Protein AF-A0A0C2H981-F1 (afdb_monomer_lite)

Secondary structure (DSSP, 8-state):
--HHHHHHHHHHHHHHHHHHHHHHHHHHHHHHHHHHTS--S----------------------------HHHHHHHHHHHHHHHHHHHHHHHHHHHHHHT-HHHHHHHHHHHHHHHHHHHHHHHHHHHHHSPPPPP----SS--STTGGGPBPTTT--BSSS-GGG------GGGGGG-

Radius of gyration: 39.17 Å; chains: 1; bounding box: 67×72×106 Å

Structure (mmCIF, N/CA/C/O backbone):
data_AF-A0A0C2H981-F1
#
_entry.id   AF-A0A0C2H981-F1
#
loop_
_atom_site.group_PDB
_atom_site.id
_atom_site.type_symbol
_atom_site.label_atom_id
_atom_site.label_alt_id
_atom_site.label_comp_id
_atom_site.label_asym_id
_atom_site.label_entity_id
_atom_site.label_seq_id
_atom_site.pdbx_PDB_ins_code
_atom_site.Cartn_x
_atom_site.Cartn_y
_atom_site.Cartn_z
_atom_site.occupancy
_atom_site.B_iso_or_equiv
_atom_site.auth_seq_id
_atom_site.auth_comp_id
_atom_site.auth_asym_id
_atom_site.auth_atom_id
_atom_site.pdbx_PDB_model_num
ATOM 1 N N . MET A 1 1 ? -4.472 -47.854 8.801 1.00 53.88 1 MET A N 1
ATOM 2 C CA . MET A 1 1 ? -4.653 -46.449 9.234 1.00 53.88 1 MET A CA 1
ATOM 3 C C . MET A 1 1 ? -4.335 -45.419 8.137 1.00 53.88 1 MET A C 1
ATOM 5 O O . MET A 1 1 ? -4.498 -44.237 8.382 1.00 53.88 1 MET A O 1
ATOM 9 N N . GLU A 1 2 ? -3.971 -45.817 6.910 1.00 55.28 2 GLU A N 1
ATOM 10 C CA . GLU A 1 2 ? -3.497 -44.880 5.865 1.00 55.28 2 GLU A CA 1
ATOM 11 C C . GLU A 1 2 ? -4.591 -44.218 5.003 1.00 55.28 2 GLU A C 1
ATOM 13 O O . GLU A 1 2 ? -4.322 -43.231 4.322 1.00 55.28 2 GLU A O 1
ATOM 18 N N . ARG A 1 3 ? -5.831 -44.732 5.009 1.00 54.25 3 ARG A N 1
ATOM 19 C CA . ARG A 1 3 ? -6.926 -44.178 4.184 1.00 54.25 3 ARG A CA 1
ATOM 20 C C . ARG A 1 3 ? -7.418 -42.809 4.677 1.00 54.25 3 ARG A C 1
ATOM 22 O O . ARG A 1 3 ? -7.550 -41.898 3.869 1.00 54.25 3 ARG A O 1
ATOM 29 N N . GLY A 1 4 ? -7.549 -42.620 5.993 1.00 57.25 4 GLY A N 1
ATOM 30 C CA . GLY A 1 4 ? -8.031 -41.354 6.569 1.00 57.25 4 GLY A CA 1
ATOM 31 C C . GLY A 1 4 ? -7.059 -40.172 6.432 1.00 57.25 4 GLY A C 1
ATOM 32 O O . GLY A 1 4 ? -7.489 -39.024 6.368 1.00 57.25 4 GLY A O 1
ATOM 33 N N . GLN A 1 5 ? -5.746 -40.422 6.326 1.00 54.94 5 GLN A N 1
ATOM 34 C CA . GLN A 1 5 ? -4.763 -39.356 6.075 1.00 54.94 5 GLN A CA 1
ATOM 35 C C . GLN A 1 5 ? -4.801 -38.854 4.625 1.00 54.94 5 GLN A C 1
ATOM 37 O O . GLN A 1 5 ? -4.645 -37.657 4.399 1.00 54.94 5 GLN A O 1
ATOM 42 N N . LYS A 1 6 ? -5.050 -39.735 3.646 1.00 58.41 6 LYS A N 1
ATOM 43 C CA . LYS A 1 6 ? -5.155 -39.345 2.228 1.00 58.41 6 LYS A CA 1
ATOM 44 C C . LYS A 1 6 ? -6.422 -38.533 1.949 1.00 58.41 6 LYS A C 1
ATOM 46 O O . LYS A 1 6 ? -6.365 -37.559 1.207 1.00 58.41 6 LYS A O 1
ATOM 51 N N . GLU A 1 7 ? -7.534 -38.879 2.594 1.00 58.47 7 GLU A N 1
ATOM 52 C CA . GLU A 1 7 ? -8.792 -38.124 2.492 1.00 58.47 7 GLU A CA 1
ATOM 53 C C . GLU A 1 7 ? -8.664 -36.720 3.103 1.00 58.47 7 GLU A C 1
ATOM 55 O O . GLU A 1 7 ? -9.051 -35.740 2.476 1.00 58.47 7 GLU A O 1
ATOM 60 N N . SER A 1 8 ? -8.008 -36.600 4.262 1.00 67.69 8 SER A N 1
ATOM 61 C CA . SER A 1 8 ? -7.708 -35.313 4.914 1.00 67.69 8 SER A CA 1
ATOM 62 C C . SER A 1 8 ? -6.847 -34.378 4.049 1.00 67.69 8 SER A C 1
ATOM 64 O O . SER A 1 8 ? -7.100 -33.174 3.977 1.00 67.69 8 SER A O 1
ATOM 66 N N . ILE A 1 9 ? -5.847 -34.924 3.351 1.00 70.06 9 ILE A N 1
ATOM 67 C CA . ILE A 1 9 ? -4.973 -34.144 2.464 1.00 70.06 9 ILE A CA 1
ATOM 68 C C . ILE A 1 9 ? -5.731 -33.692 1.211 1.00 70.06 9 ILE A C 1
ATOM 70 O O . ILE A 1 9 ? -5.625 -32.529 0.827 1.00 70.06 9 ILE A O 1
ATOM 74 N N . ASN A 1 10 ? -6.535 -34.570 0.609 1.00 70.38 10 ASN A N 1
ATOM 75 C CA . ASN A 1 10 ? -7.312 -34.229 -0.584 1.00 70.38 10 ASN A CA 1
ATOM 76 C C . ASN A 1 10 ? -8.353 -33.135 -0.309 1.00 70.38 10 ASN A C 1
ATOM 78 O O . ASN A 1 10 ? -8.515 -32.241 -1.135 1.00 70.38 10 ASN A O 1
ATOM 82 N N . VAL A 1 11 ? -9.004 -33.156 0.860 1.00 71.38 11 VAL A N 1
ATOM 83 C CA . VAL A 1 11 ? -9.944 -32.097 1.271 1.00 71.38 11 VAL A CA 1
ATOM 84 C C . VAL A 1 11 ? -9.227 -30.753 1.412 1.00 71.38 11 VAL A C 1
ATOM 86 O O . VAL A 1 11 ? -9.675 -29.762 0.845 1.00 71.38 11 VAL A O 1
ATOM 89 N N . ARG A 1 12 ? -8.055 -30.721 2.059 1.00 68.69 12 ARG A N 1
ATOM 90 C CA . ARG A 1 12 ? -7.268 -29.483 2.201 1.00 68.69 12 ARG A CA 1
ATOM 91 C C . ARG A 1 12 ? -6.761 -28.934 0.867 1.00 68.69 12 ARG A C 1
ATOM 93 O O . ARG A 1 12 ? -6.677 -27.722 0.713 1.00 68.69 12 ARG A O 1
ATOM 100 N N . ILE A 1 13 ? -6.414 -29.801 -0.085 1.00 73.12 13 ILE A N 1
ATOM 101 C CA . ILE A 1 13 ? -6.010 -29.385 -1.439 1.00 73.12 13 ILE A CA 1
ATOM 102 C C . ILE A 1 13 ? -7.204 -28.796 -2.201 1.00 73.12 13 ILE A C 1
ATOM 104 O O . ILE A 1 13 ? -7.064 -27.784 -2.880 1.00 73.12 13 ILE A O 1
ATOM 108 N N . LEU A 1 14 ? -8.391 -29.393 -2.073 1.00 71.38 14 LEU A N 1
ATOM 109 C CA . LEU A 1 14 ? -9.606 -28.865 -2.697 1.00 71.38 14 LEU A CA 1
ATOM 110 C C . LEU A 1 14 ? -9.994 -27.496 -2.120 1.00 71.38 14 LEU A C 1
ATOM 112 O O . LEU A 1 14 ? -10.311 -26.587 -2.885 1.00 71.38 14 LEU A O 1
ATOM 116 N N . GLU A 1 15 ? -9.900 -27.317 -0.802 1.00 73.06 15 GLU A N 1
ATOM 117 C CA . GLU A 1 15 ? -10.163 -26.034 -0.137 1.00 73.06 15 GLU A CA 1
ATOM 118 C C . GLU A 1 15 ? -9.172 -24.941 -0.571 1.00 73.06 15 GLU A C 1
ATOM 120 O O . GLU A 1 15 ? -9.578 -23.811 -0.857 1.00 73.06 15 GLU A O 1
ATOM 125 N N . THR A 1 16 ? -7.876 -25.259 -0.692 1.00 70.75 16 THR A N 1
ATOM 126 C CA . THR A 1 16 ? -6.885 -24.281 -1.172 1.00 70.75 16 THR A CA 1
ATOM 127 C C . THR A 1 16 ? -7.071 -23.948 -2.647 1.00 70.75 16 THR A C 1
ATOM 129 O O . THR A 1 16 ? -6.946 -22.783 -3.018 1.00 70.75 16 THR A O 1
ATOM 132 N N . MET A 1 17 ? -7.426 -24.921 -3.490 1.00 74.56 17 MET A N 1
ATOM 133 C CA . MET A 1 17 ? -7.732 -24.662 -4.899 1.00 74.56 17 MET A CA 1
ATOM 134 C C . MET A 1 17 ? -8.970 -23.775 -5.070 1.00 74.56 17 MET A C 1
ATOM 136 O O . MET A 1 17 ? -8.960 -22.881 -5.915 1.00 74.56 17 MET A O 1
ATOM 140 N N . GLN A 1 18 ? -10.009 -23.970 -4.253 1.00 75.62 18 GLN A N 1
ATOM 141 C CA . GLN A 1 18 ? -11.198 -23.113 -4.263 1.00 75.62 18 GLN A CA 1
ATOM 142 C C . GLN A 1 18 ? -10.871 -21.678 -3.834 1.00 75.62 18 GLN A C 1
ATOM 144 O O . GLN A 1 18 ? -11.302 -20.731 -4.491 1.00 75.62 18 GLN A O 1
ATOM 149 N N . PHE A 1 19 ? -10.053 -21.510 -2.792 1.00 75.38 19 PHE A N 1
ATOM 150 C CA . PHE A 1 19 ? -9.609 -20.192 -2.339 1.00 75.38 19 PHE A CA 1
ATOM 151 C C . PHE A 1 19 ? -8.782 -19.461 -3.408 1.00 75.38 19 PHE A C 1
ATOM 153 O O . PHE A 1 19 ? -9.062 -18.306 -3.727 1.00 75.38 19 PHE A O 1
ATOM 160 N N . VAL A 1 20 ? -7.813 -20.149 -4.023 1.00 78.38 20 VAL A N 1
ATOM 161 C CA . VAL A 1 20 ? -6.984 -19.577 -5.097 1.00 78.38 20 VAL A CA 1
ATOM 162 C C . VAL A 1 20 ? -7.844 -19.204 -6.308 1.00 78.38 20 VAL A C 1
ATOM 164 O O . VAL A 1 20 ? -7.696 -18.109 -6.850 1.00 78.38 20 VAL A O 1
ATOM 167 N N . SER A 1 21 ? -8.796 -20.057 -6.698 1.00 75.75 21 SER A N 1
ATOM 168 C CA . SER A 1 21 ? -9.703 -19.768 -7.814 1.00 75.75 21 SER A CA 1
ATOM 169 C C . SER A 1 21 ? -10.564 -18.526 -7.567 1.00 75.75 21 SER A C 1
ATOM 171 O O . SER A 1 21 ? -10.767 -17.748 -8.497 1.00 75.75 21 SER A O 1
ATOM 173 N N . ALA A 1 22 ? -11.047 -18.318 -6.338 1.00 77.12 22 ALA A N 1
ATOM 174 C CA . ALA A 1 22 ? -11.823 -17.130 -5.984 1.00 77.12 22 ALA A CA 1
ATOM 175 C C . ALA A 1 22 ? -10.969 -15.854 -6.059 1.00 77.12 22 ALA A C 1
ATOM 177 O O . ALA A 1 22 ? -11.395 -14.866 -6.649 1.00 77.12 22 ALA A O 1
ATOM 178 N N . THR A 1 23 ? -9.731 -15.895 -5.555 1.00 76.81 23 THR A N 1
ATOM 179 C CA . THR A 1 23 ? -8.818 -14.739 -5.626 1.00 76.81 23 THR A CA 1
ATOM 180 C C . THR A 1 23 ? -8.406 -14.379 -7.055 1.00 76.81 23 THR A C 1
ATOM 182 O O . THR A 1 23 ? -8.303 -13.204 -7.387 1.00 76.81 23 THR A O 1
ATOM 185 N N . VAL A 1 24 ? -8.212 -15.371 -7.931 1.00 79.94 24 VAL A N 1
ATOM 186 C CA . VAL A 1 24 ? -7.867 -15.124 -9.341 1.00 79.94 24 VAL A CA 1
ATOM 187 C C . VAL A 1 24 ? -9.053 -14.538 -10.114 1.00 79.94 24 VAL A C 1
ATOM 189 O O . VAL A 1 24 ? -8.847 -13.700 -10.990 1.00 79.94 24 VAL A O 1
ATOM 192 N N . ALA A 1 25 ? -10.284 -14.946 -9.791 1.00 78.94 25 ALA A N 1
ATOM 193 C CA . ALA A 1 25 ? -11.487 -14.370 -10.390 1.00 78.94 25 ALA A CA 1
ATOM 194 C C . ALA A 1 25 ? -11.670 -12.893 -9.997 1.00 78.94 25 ALA A C 1
ATOM 196 O O . ALA A 1 25 ? -11.911 -12.066 -10.872 1.00 78.94 25 ALA A O 1
ATOM 197 N N . ASP A 1 26 ? -11.465 -12.562 -8.720 1.00 81.62 26 ASP A N 1
ATOM 198 C CA . ASP A 1 26 ? -11.574 -11.192 -8.198 1.00 81.62 26 ASP A CA 1
ATOM 199 C C . ASP A 1 26 ? -10.520 -10.257 -8.825 1.00 81.62 26 ASP A C 1
ATOM 201 O O . ASP A 1 26 ? -10.840 -9.190 -9.348 1.00 81.62 26 ASP A O 1
ATOM 205 N N . MET A 1 27 ? -9.265 -10.720 -8.920 1.00 77.00 27 MET A N 1
ATOM 206 C CA . MET A 1 27 ? -8.193 -9.970 -9.590 1.00 77.00 27 MET A CA 1
ATOM 207 C C . MET A 1 27 ? -8.461 -9.746 -11.086 1.00 77.00 27 MET A C 1
ATOM 209 O O . MET A 1 27 ? -8.126 -8.693 -11.627 1.00 77.00 27 MET A O 1
ATOM 213 N N . ARG A 1 28 ? -9.053 -10.728 -11.781 1.00 79.62 28 ARG A N 1
ATOM 214 C CA . ARG A 1 28 ? -9.416 -10.594 -13.200 1.00 79.62 28 ARG A CA 1
ATOM 215 C C . ARG A 1 28 ? -10.499 -9.534 -13.396 1.00 79.62 28 ARG A C 1
ATOM 217 O O . ARG A 1 28 ? -10.391 -8.729 -14.318 1.00 79.62 28 ARG A O 1
ATOM 224 N N . GLU A 1 29 ? -11.506 -9.518 -12.528 1.00 77.56 29 GLU A N 1
ATOM 225 C CA . GLU A 1 29 ? -12.591 -8.537 -12.575 1.00 77.56 29 GLU A CA 1
ATOM 226 C C . GLU A 1 29 ? -12.080 -7.109 -12.310 1.00 77.56 29 GLU A C 1
ATOM 228 O O . GLU A 1 29 ? -12.499 -6.150 -12.964 1.00 77.56 29 GLU A O 1
ATOM 233 N N . GLU A 1 30 ? -11.112 -6.961 -11.404 1.00 75.56 30 GLU A N 1
ATOM 234 C CA . GLU A 1 30 ? -10.456 -5.681 -11.131 1.00 75.56 30 GLU A CA 1
ATOM 235 C C . GLU A 1 30 ? -9.618 -5.191 -12.327 1.00 75.56 30 GLU A C 1
ATOM 237 O O . GLU A 1 30 ? -9.697 -4.018 -12.703 1.00 75.56 30 GLU A O 1
ATOM 242 N N . MET A 1 31 ? -8.885 -6.088 -12.999 1.00 70.75 31 MET A N 1
ATOM 243 C CA . MET A 1 31 ? -8.140 -5.747 -14.219 1.00 70.75 31 MET A CA 1
ATOM 244 C C . MET A 1 31 ? -9.058 -5.331 -15.379 1.00 70.75 31 MET A C 1
ATOM 246 O O . MET A 1 31 ? -8.729 -4.392 -16.107 1.00 70.75 31 MET A O 1
ATOM 250 N N . GLU A 1 32 ? -10.217 -5.975 -15.543 1.00 75.19 32 GLU A N 1
ATOM 251 C CA . GLU A 1 32 ? -11.208 -5.600 -16.562 1.00 75.19 32 GLU A CA 1
ATOM 252 C C . GLU A 1 32 ? -11.836 -4.220 -16.272 1.00 75.19 32 GLU A C 1
ATOM 254 O O . GLU A 1 32 ? -12.010 -3.419 -17.195 1.00 75.19 32 GLU A O 1
ATOM 259 N N . ARG A 1 33 ? -12.078 -3.871 -14.997 1.00 69.81 33 ARG A N 1
ATOM 260 C CA . ARG A 1 33 ? -12.529 -2.517 -14.606 1.00 69.81 33 ARG A CA 1
ATOM 261 C C . ARG A 1 33 ? -11.493 -1.431 -14.887 1.00 69.81 33 ARG A C 1
ATOM 263 O O . ARG A 1 33 ? -11.864 -0.320 -15.263 1.00 69.81 33 ARG A O 1
ATOM 270 N N . ILE A 1 34 ? -10.207 -1.728 -14.714 1.00 68.12 34 ILE A N 1
ATOM 271 C CA . ILE A 1 34 ? -9.129 -0.770 -14.998 1.00 68.12 34 ILE A CA 1
ATOM 272 C C . ILE A 1 34 ? -8.964 -0.581 -16.515 1.00 68.12 34 ILE A C 1
ATOM 274 O O . ILE A 1 34 ? -8.819 0.551 -16.976 1.00 68.12 34 ILE A O 1
ATOM 278 N N . GLY A 1 35 ? -9.070 -1.658 -17.303 1.00 58.97 35 GLY A N 1
ATOM 279 C CA . GLY A 1 35 ? -8.990 -1.599 -18.768 1.00 58.97 35 GLY A CA 1
ATOM 280 C C . GLY A 1 35 ? -10.121 -0.801 -19.431 1.00 58.97 35 GLY A C 1
ATOM 281 O O . GLY A 1 35 ? -9.897 -0.150 -20.450 1.00 58.97 35 GLY A O 1
ATOM 282 N N . ALA A 1 36 ? -11.319 -0.783 -18.838 1.00 54.28 36 ALA A N 1
ATOM 283 C CA . ALA A 1 36 ? -12.471 -0.053 -19.376 1.00 54.28 36 ALA A CA 1
ATOM 284 C C . ALA A 1 36 ? -12.370 1.482 -19.239 1.00 54.28 36 ALA A C 1
ATOM 286 O O . ALA A 1 36 ? -13.014 2.207 -19.993 1.00 54.28 36 ALA A O 1
ATOM 287 N N . ASN A 1 37 ? -11.542 1.994 -18.321 1.00 52.62 37 ASN A N 1
ATOM 288 C CA . ASN A 1 37 ? -11.429 3.432 -18.046 1.00 52.62 37 ASN A CA 1
ATOM 289 C C . ASN A 1 37 ? -10.303 4.139 -18.827 1.00 52.62 37 ASN A C 1
ATOM 291 O O . ASN A 1 37 ? -10.093 5.334 -18.635 1.00 52.62 37 ASN A O 1
ATOM 295 N N . GLN A 1 38 ? -9.582 3.434 -19.710 1.00 50.25 38 GLN A N 1
ATOM 296 C CA . GLN A 1 38 ? -8.401 3.968 -20.409 1.00 50.25 38 GLN A CA 1
ATOM 297 C C . GLN A 1 38 ? -8.599 4.221 -21.916 1.00 50.25 38 GLN A C 1
ATOM 299 O O . GLN A 1 38 ? -7.629 4.419 -22.643 1.00 50.25 38 GLN A O 1
ATOM 304 N N . VAL A 1 39 ? -9.845 4.256 -22.401 1.00 47.69 39 VAL A N 1
ATOM 305 C CA . VAL A 1 39 ? -10.153 4.527 -23.815 1.00 47.69 39 VAL A CA 1
ATOM 306 C C . VAL A 1 39 ? -10.933 5.828 -23.938 1.00 47.69 39 VAL A C 1
ATOM 308 O O . VAL A 1 39 ? -12.145 5.804 -24.074 1.00 47.69 39 VAL A O 1
ATOM 311 N N . LEU A 1 40 ? -10.236 6.962 -23.889 1.00 45.12 40 LEU A N 1
ATOM 312 C CA . LEU A 1 40 ? -10.620 8.210 -24.564 1.00 45.12 40 LEU A CA 1
ATOM 313 C C . LEU A 1 40 ? -9.374 9.106 -24.628 1.00 45.12 40 LEU A C 1
ATOM 315 O O . LEU A 1 40 ? -9.054 9.833 -23.693 1.00 45.12 40 LEU A O 1
ATOM 319 N N . GLY A 1 41 ? -8.641 8.991 -25.735 1.00 34.94 41 GLY A N 1
ATOM 320 C CA . GLY A 1 41 ? -7.399 9.722 -25.982 1.00 34.94 41 GLY A CA 1
ATOM 321 C C . GLY A 1 41 ? -6.864 9.489 -27.394 1.00 34.94 41 GLY A C 1
ATOM 322 O O . GLY A 1 41 ? -5.768 8.978 -27.545 1.00 34.94 41 GLY A O 1
ATOM 32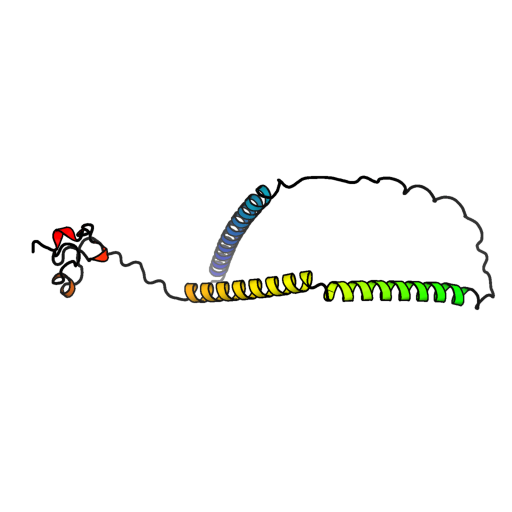3 N N . GLU A 1 42 ? -7.715 9.802 -28.374 1.00 34.91 42 GLU A N 1
ATOM 324 C CA . GLU A 1 42 ? -7.454 10.209 -29.768 1.00 34.91 42 GLU A CA 1
ATOM 325 C C . GLU A 1 42 ? -6.482 9.432 -30.682 1.00 34.91 42 GLU A C 1
ATOM 327 O O . GLU A 1 42 ? -5.323 9.146 -30.404 1.00 34.91 42 GLU A O 1
ATOM 332 N N . ALA A 1 43 ? -7.017 9.162 -31.873 1.00 38.34 43 ALA A N 1
ATOM 333 C CA . ALA A 1 43 ? -6.405 8.493 -33.005 1.00 38.34 43 ALA A CA 1
ATOM 334 C C . ALA A 1 43 ? -5.491 9.414 -33.830 1.00 38.34 43 ALA A C 1
ATOM 336 O O . ALA A 1 43 ? -5.780 10.596 -33.983 1.00 38.34 43 ALA A O 1
ATOM 337 N N . GLN A 1 44 ? -4.517 8.820 -34.527 1.00 44.00 44 GLN A N 1
ATOM 338 C CA . GLN A 1 44 ? -4.516 8.784 -35.999 1.00 44.00 44 GLN A CA 1
ATOM 339 C C . GLN A 1 44 ? -3.515 7.732 -36.525 1.00 44.00 44 GLN A C 1
ATOM 341 O O . GLN A 1 44 ? -2.388 7.659 -36.033 1.00 44.00 44 GLN A O 1
ATOM 346 N N . PRO A 1 45 ? -3.908 6.921 -37.528 1.00 47.59 45 PRO A N 1
ATOM 347 C CA . PRO A 1 45 ? -3.049 5.952 -38.192 1.00 47.59 45 PRO A CA 1
ATOM 348 C C . PRO A 1 45 ? -2.470 6.541 -39.485 1.00 47.59 45 PRO A C 1
ATOM 350 O O . PRO A 1 45 ? -3.211 6.995 -40.356 1.00 47.59 45 PRO A O 1
ATOM 353 N N . ALA A 1 46 ? -1.151 6.473 -39.657 1.00 36.19 46 ALA A N 1
ATOM 354 C CA . ALA A 1 46 ? -0.533 6.673 -40.962 1.00 36.19 46 ALA A CA 1
ATOM 355 C C . ALA A 1 46 ? -0.297 5.310 -41.620 1.00 36.19 46 ALA A C 1
ATOM 357 O O . ALA A 1 46 ? 0.565 4.523 -41.240 1.00 36.19 46 ALA A O 1
ATOM 358 N N . THR A 1 47 ? -1.131 5.057 -42.616 1.00 42.81 47 THR A N 1
ATOM 359 C CA . THR A 1 47 ? -0.977 4.087 -43.693 1.00 42.81 47 THR A CA 1
ATOM 360 C C . THR A 1 47 ? 0.401 4.153 -44.353 1.00 42.81 47 THR A C 1
ATOM 362 O O . THR A 1 47 ? 0.834 5.237 -44.738 1.00 42.81 47 THR A O 1
ATOM 365 N N . SER A 1 48 ? 1.008 2.998 -44.633 1.00 35.47 48 SER A N 1
ATOM 366 C CA . SER A 1 48 ? 1.605 2.703 -45.946 1.00 35.47 48 SER A CA 1
ATOM 367 C C . SER A 1 48 ? 1.786 1.196 -46.104 1.00 35.47 48 SER A C 1
ATOM 369 O O . SER A 1 48 ? 2.632 0.564 -45.480 1.00 35.47 48 SER A O 1
ATOM 371 N N . SER A 1 49 ? 0.899 0.643 -46.925 1.00 38.78 49 SER A N 1
AT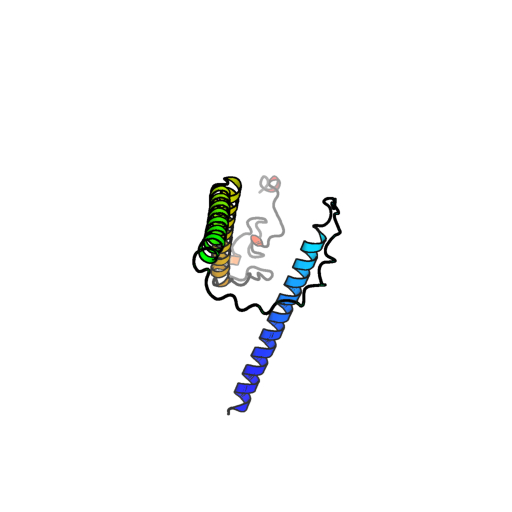OM 372 C CA . SER A 1 49 ? 0.940 -0.700 -47.490 1.00 38.78 49 SER A CA 1
ATOM 373 C C . SER A 1 49 ? 1.755 -0.681 -48.789 1.00 38.78 49 SER A C 1
ATOM 375 O O . SER A 1 49 ? 1.868 0.367 -49.422 1.00 38.78 49 SER A O 1
ATOM 377 N N . ALA A 1 50 ? 2.185 -1.874 -49.205 1.00 39.22 50 ALA A N 1
ATOM 378 C CA . ALA A 1 50 ? 2.644 -2.261 -50.541 1.00 39.22 50 ALA A CA 1
ATOM 379 C C . ALA A 1 50 ? 4.116 -1.984 -50.892 1.00 39.22 50 ALA A C 1
ATOM 381 O O . ALA A 1 50 ? 4.481 -0.886 -51.286 1.00 39.22 50 ALA A O 1
ATOM 382 N N . THR A 1 51 ? 4.942 -3.037 -50.828 1.00 43.16 51 THR A N 1
ATOM 383 C CA . THR A 1 51 ? 5.352 -3.835 -52.010 1.00 43.16 51 THR A CA 1
ATOM 384 C C . THR A 1 51 ? 6.278 -4.966 -51.553 1.00 43.16 51 THR A C 1
ATOM 386 O O . THR A 1 51 ? 7.445 -4.730 -51.257 1.00 43.16 51 THR A O 1
ATOM 389 N N . LEU A 1 52 ? 5.762 -6.195 -51.470 1.00 43.66 52 LEU A N 1
ATOM 390 C CA . LEU A 1 52 ? 6.551 -7.398 -51.167 1.00 43.66 52 LEU A CA 1
ATOM 391 C C . LEU A 1 52 ? 6.027 -8.582 -51.991 1.00 43.66 52 LEU A C 1
ATOM 393 O O . LEU A 1 52 ? 5.529 -9.552 -51.441 1.00 43.66 52 LEU A O 1
ATOM 397 N N . VAL A 1 53 ? 6.075 -8.434 -53.315 1.00 46.34 53 VAL A N 1
ATOM 398 C CA . VAL A 1 53 ? 5.889 -9.445 -54.379 1.00 46.34 53 VAL A CA 1
ATOM 399 C C . VAL A 1 53 ? 6.486 -8.733 -55.613 1.00 46.34 53 VAL A C 1
ATOM 401 O O . VAL A 1 53 ? 6.099 -7.598 -55.863 1.00 46.34 53 VAL A O 1
ATOM 404 N N . ASP A 1 54 ? 7.554 -9.125 -56.303 1.00 43.03 54 ASP A N 1
ATOM 405 C CA . ASP A 1 54 ? 7.980 -10.403 -56.862 1.00 43.03 54 ASP A CA 1
ATOM 406 C C . ASP A 1 54 ? 9.504 -10.374 -57.068 1.00 43.03 54 ASP A C 1
ATOM 408 O O . ASP A 1 54 ? 10.036 -9.377 -57.552 1.00 43.03 54 ASP A O 1
ATOM 412 N N . ASN A 1 55 ? 10.209 -11.470 -56.773 1.00 47.22 55 ASN A N 1
ATOM 413 C CA . ASN A 1 55 ? 11.470 -11.800 -57.459 1.00 47.22 55 ASN A CA 1
ATOM 414 C C . ASN A 1 55 ? 11.829 -13.283 -57.271 1.00 47.22 55 ASN A C 1
ATOM 416 O O . ASN A 1 55 ? 12.941 -13.652 -56.902 1.00 47.22 55 ASN A O 1
ATOM 420 N N . PHE A 1 56 ? 10.846 -14.152 -57.510 1.00 44.31 56 PHE A N 1
ATOM 421 C CA . PHE A 1 56 ? 11.050 -15.593 -57.626 1.00 44.31 56 PHE A CA 1
ATOM 422 C C . PHE A 1 56 ? 10.843 -15.995 -59.086 1.00 44.31 56 PHE A C 1
ATOM 424 O O . PHE A 1 56 ? 9.751 -16.402 -59.468 1.00 44.31 56 PHE A O 1
ATOM 431 N N . SER A 1 57 ? 11.878 -15.846 -59.917 1.00 51.41 57 SER A N 1
ATOM 432 C CA . SER A 1 57 ? 12.108 -16.689 -61.100 1.00 51.41 57 SER A CA 1
ATOM 433 C C . SER A 1 57 ? 13.405 -16.311 -61.812 1.00 51.41 57 SER A C 1
ATOM 435 O O . SER A 1 57 ? 13.601 -15.154 -62.159 1.00 51.41 57 SER A O 1
ATOM 437 N N . GLN A 1 58 ? 14.192 -17.350 -62.117 1.00 48.50 58 GLN A N 1
ATOM 438 C CA . GLN A 1 58 ? 15.415 -17.383 -62.936 1.00 48.50 58 GLN A CA 1
ATOM 439 C C . GLN A 1 58 ? 16.658 -16.899 -62.170 1.00 48.50 58 GLN A C 1
ATOM 441 O O . GLN A 1 58 ? 16.787 -15.737 -61.827 1.00 48.50 58 GLN A O 1
ATOM 446 N N . THR A 1 59 ? 17.591 -17.778 -61.812 1.00 39.50 59 THR A N 1
ATOM 447 C CA . THR A 1 59 ? 18.373 -18.569 -62.765 1.00 39.50 59 THR A CA 1
ATOM 448 C C . THR A 1 59 ? 18.677 -19.980 -62.251 1.00 39.50 59 THR A C 1
ATOM 450 O O . THR A 1 59 ? 19.467 -20.195 -61.335 1.00 39.50 59 THR A O 1
ATOM 453 N N . ALA A 1 60 ? 18.082 -20.975 -62.906 1.00 49.09 60 ALA A N 1
ATOM 454 C CA . ALA A 1 60 ? 18.700 -22.284 -63.020 1.00 49.09 60 ALA A CA 1
ATOM 455 C C . ALA A 1 60 ? 19.749 -22.176 -64.127 1.00 49.09 60 ALA A C 1
ATOM 457 O O . ALA A 1 60 ? 19.415 -22.369 -65.285 1.00 49.09 60 ALA A O 1
ATOM 458 N N . GLU A 1 61 ? 20.979 -21.799 -63.788 1.00 51.41 61 GLU A N 1
ATOM 459 C CA . GLU A 1 61 ? 22.136 -22.048 -64.645 1.00 51.41 61 GLU A CA 1
ATOM 460 C C . GLU A 1 61 ? 23.437 -21.808 -63.878 1.00 51.41 61 GLU A C 1
ATOM 462 O O . GLU A 1 61 ? 23.584 -20.837 -63.141 1.00 51.41 61 GLU A O 1
ATOM 467 N N . SER A 1 62 ? 24.394 -22.700 -64.130 1.00 41.84 62 SER A N 1
ATOM 468 C CA . SER A 1 62 ? 25.795 -22.622 -63.721 1.00 41.84 62 SER A CA 1
ATOM 469 C C . SER A 1 62 ? 26.162 -23.225 -62.359 1.00 41.84 62 SER A C 1
ATOM 471 O O . SER A 1 62 ? 26.640 -22.564 -61.439 1.00 41.84 62 SER A O 1
ATOM 473 N N . CYS A 1 63 ? 26.105 -24.559 -62.293 1.00 44.72 63 CYS A N 1
ATOM 474 C CA . CYS A 1 63 ? 27.170 -25.312 -61.631 1.00 44.72 63 CYS A CA 1
ATOM 475 C C . CYS A 1 63 ? 28.485 -25.077 -62.398 1.00 44.72 63 CYS A C 1
ATOM 477 O O . CYS A 1 63 ? 28.878 -25.888 -63.234 1.00 44.72 63 CYS A O 1
ATOM 479 N N . GLN A 1 64 ? 29.161 -23.961 -62.137 1.0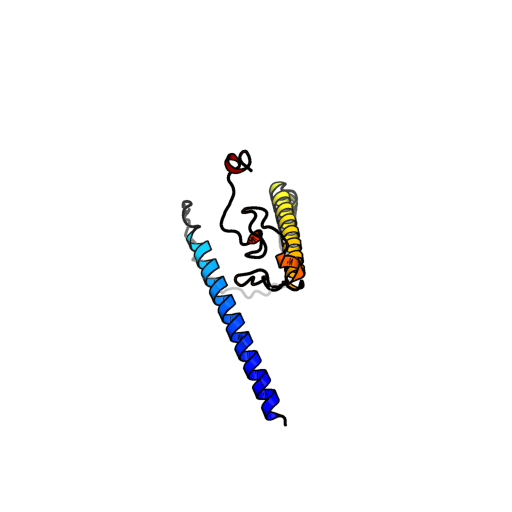0 45.69 64 GLN A N 1
ATOM 480 C CA . GLN A 1 64 ? 30.566 -23.791 -62.490 1.00 45.69 64 GLN A CA 1
ATOM 481 C C . GLN A 1 64 ? 31.381 -23.858 -61.207 1.00 45.69 64 GLN A C 1
ATOM 483 O O . GLN A 1 64 ? 31.435 -22.923 -60.413 1.00 45.69 64 GLN A O 1
ATOM 488 N N . MET A 1 65 ? 32.002 -25.018 -61.011 1.00 56.47 65 MET A N 1
ATOM 489 C CA . MET A 1 65 ? 33.101 -25.198 -60.073 1.00 56.47 65 MET A CA 1
ATOM 490 C C . MET A 1 65 ? 34.267 -24.336 -60.565 1.00 56.47 65 MET A C 1
ATOM 492 O O . MET A 1 65 ? 35.060 -24.775 -61.395 1.00 56.47 65 MET A O 1
ATOM 496 N N . ALA A 1 66 ? 34.338 -23.092 -60.098 1.00 48.16 66 ALA A N 1
ATOM 497 C CA . ALA A 1 66 ? 35.500 -22.245 -60.299 1.00 48.16 66 ALA A CA 1
ATOM 498 C C . ALA A 1 66 ? 36.532 -22.571 -59.214 1.00 48.16 66 ALA A C 1
ATOM 500 O O . ALA A 1 66 ? 36.440 -22.142 -58.064 1.00 48.16 66 ALA A O 1
ATOM 501 N N . THR A 1 67 ? 37.504 -23.383 -59.606 1.00 60.50 67 THR A N 1
ATOM 502 C CA . THR A 1 67 ? 38.839 -23.410 -59.018 1.00 60.50 67 THR A CA 1
ATOM 503 C C . THR A 1 67 ? 39.515 -22.048 -59.220 1.00 60.50 67 THR A C 1
ATOM 505 O O . THR A 1 67 ? 39.381 -21.454 -60.286 1.00 60.50 67 THR A O 1
ATOM 508 N N . ASP A 1 68 ? 40.271 -21.613 -58.212 1.00 52.09 68 ASP A N 1
ATOM 509 C CA . ASP A 1 68 ? 41.190 -20.464 -58.191 1.00 52.09 68 ASP A CA 1
ATOM 510 C C . ASP A 1 68 ? 40.602 -19.043 -58.260 1.00 52.09 68 ASP A C 1
ATOM 512 O O . ASP A 1 68 ? 40.352 -18.458 -59.310 1.00 52.09 68 ASP A O 1
ATOM 516 N N . GLY A 1 69 ? 40.503 -18.433 -57.074 1.00 50.22 69 GLY A N 1
ATOM 517 C CA . GLY A 1 69 ? 40.255 -17.002 -56.889 1.00 50.22 69 GLY A CA 1
ATOM 518 C C . GLY A 1 69 ? 40.242 -16.591 -55.416 1.00 50.22 69 GLY A C 1
ATOM 519 O O . GLY A 1 69 ? 39.325 -15.896 -54.985 1.00 50.22 69 GLY A O 1
ATOM 520 N N . LYS A 1 70 ? 41.215 -17.069 -54.627 1.00 52.69 70 LYS A N 1
ATOM 521 C CA . LYS A 1 70 ? 41.228 -16.960 -53.155 1.00 52.69 70 LYS A CA 1
ATOM 522 C C . LYS A 1 70 ? 41.236 -15.512 -52.624 1.00 52.69 70 LYS A C 1
ATOM 524 O O . LYS A 1 70 ? 40.709 -15.278 -51.549 1.00 52.69 70 LYS A O 1
ATOM 529 N N . ASP A 1 71 ? 41.677 -14.537 -53.420 1.00 53.41 71 ASP A N 1
ATOM 530 C CA . ASP A 1 71 ? 41.785 -13.131 -52.987 1.00 53.41 71 ASP A CA 1
ATOM 531 C C . ASP A 1 71 ? 40.519 -12.274 -53.191 1.00 53.41 71 ASP A C 1
ATOM 533 O O . ASP A 1 71 ? 40.396 -11.201 -52.603 1.00 53.41 71 ASP A O 1
ATOM 537 N N . ARG A 1 72 ? 39.546 -12.697 -54.015 1.00 53.56 72 ARG A N 1
ATOM 538 C CA . ARG A 1 72 ? 38.334 -11.881 -54.277 1.00 53.56 72 ARG A CA 1
ATOM 539 C C . ARG A 1 72 ? 37.206 -12.102 -53.268 1.00 53.56 72 ARG A C 1
ATOM 541 O O . ARG A 1 72 ? 36.413 -11.191 -53.049 1.00 53.56 72 ARG A O 1
ATOM 548 N N . GLY A 1 73 ? 37.124 -13.290 -52.670 1.00 54.12 73 GLY A N 1
ATOM 549 C CA . GLY A 1 73 ? 36.106 -13.622 -51.665 1.00 54.12 73 GLY A CA 1
ATOM 550 C C . GLY A 1 73 ? 36.409 -13.032 -50.286 1.00 54.12 73 GLY A C 1
ATOM 551 O O . GLY A 1 73 ? 35.496 -12.579 -49.600 1.00 54.12 73 GLY A O 1
ATOM 552 N N . GLU A 1 74 ? 37.691 -12.965 -49.915 1.00 58.50 74 GLU A N 1
ATOM 553 C CA . GLU A 1 74 ? 38.139 -12.411 -48.630 1.00 58.50 74 GLU A CA 1
ATOM 554 C C . GLU A 1 74 ? 37.799 -10.919 -48.519 1.00 58.50 74 GLU A C 1
ATOM 556 O O . GLU A 1 74 ? 37.221 -10.496 -47.521 1.00 58.50 74 GLU A O 1
ATOM 561 N N . SER A 1 75 ? 38.012 -10.156 -49.597 1.00 70.44 75 SER A N 1
ATOM 562 C CA . SER A 1 75 ? 37.658 -8.733 -49.690 1.00 70.44 75 SER A CA 1
ATOM 563 C C . SER A 1 75 ? 36.158 -8.457 -49.501 1.00 70.44 75 SER A C 1
ATOM 565 O O . SER A 1 75 ? 35.796 -7.459 -48.874 1.00 70.44 75 SER A O 1
ATOM 567 N N . PHE A 1 76 ? 35.278 -9.310 -50.034 1.00 75.38 76 PHE A N 1
ATOM 568 C CA . PHE A 1 76 ? 33.829 -9.120 -49.931 1.00 75.38 76 PHE A CA 1
ATOM 569 C C . PHE A 1 76 ? 33.307 -9.460 -48.530 1.00 75.38 76 PHE A C 1
ATOM 571 O O . PHE A 1 76 ? 32.533 -8.696 -47.951 1.00 75.38 76 PHE A O 1
ATOM 578 N N . GLU A 1 77 ? 33.770 -10.571 -47.955 1.00 80.00 77 GLU A N 1
ATOM 579 C CA . GLU A 1 77 ? 33.411 -10.944 -46.585 1.00 80.00 77 GLU A CA 1
ATOM 580 C C . GLU A 1 77 ? 33.987 -9.955 -45.565 1.00 80.00 77 GLU A C 1
ATOM 582 O O . GLU A 1 77 ? 33.287 -9.558 -44.637 1.00 80.00 77 GLU A O 1
ATOM 587 N N . GLN A 1 78 ? 35.209 -9.453 -45.766 1.00 85.44 78 GLN A N 1
ATOM 588 C CA . GLN A 1 78 ? 35.778 -8.403 -44.914 1.00 85.44 78 GLN A CA 1
ATOM 589 C C . GLN A 1 78 ? 34.993 -7.093 -45.002 1.00 85.44 78 GLN A C 1
ATOM 591 O O . GLN A 1 78 ? 34.768 -6.464 -43.971 1.00 85.44 78 GLN A O 1
ATOM 596 N N . ALA A 1 79 ? 34.489 -6.713 -46.181 1.00 88.19 79 ALA A N 1
ATOM 597 C CA . ALA A 1 79 ? 33.611 -5.549 -46.314 1.00 88.19 79 ALA A CA 1
ATOM 598 C C . ALA A 1 79 ? 32.273 -5.741 -45.575 1.00 88.19 79 ALA A C 1
ATOM 600 O O . ALA A 1 79 ? 31.748 -4.806 -44.968 1.00 88.19 79 ALA A O 1
ATOM 601 N N . LYS A 1 80 ? 31.726 -6.960 -45.578 1.00 91.56 80 LYS A N 1
ATOM 602 C CA . LYS A 1 80 ? 30.503 -7.296 -44.838 1.00 91.56 80 LYS A CA 1
ATOM 603 C C . LYS A 1 80 ? 30.729 -7.292 -43.326 1.00 91.56 80 LYS A C 1
ATOM 605 O O . LYS A 1 80 ? 29.893 -6.774 -42.590 1.00 91.56 80 LYS A O 1
ATOM 610 N N . ILE A 1 81 ? 31.860 -7.828 -42.870 1.00 91.12 81 ILE A N 1
ATOM 611 C CA . ILE A 1 81 ? 32.266 -7.799 -41.460 1.00 91.12 81 ILE A CA 1
ATOM 612 C C . ILE A 1 81 ? 32.462 -6.352 -40.999 1.00 91.12 81 ILE A C 1
ATOM 614 O O . ILE A 1 81 ? 31.929 -5.990 -39.955 1.00 91.12 81 ILE A O 1
ATOM 618 N N . ALA A 1 82 ? 33.140 -5.514 -41.789 1.00 92.62 82 ALA A N 1
ATOM 619 C CA . ALA A 1 82 ? 33.333 -4.097 -41.479 1.00 92.62 82 ALA A CA 1
ATOM 620 C C . ALA A 1 82 ? 31.995 -3.354 -41.360 1.00 92.62 82 ALA A C 1
ATOM 622 O O . ALA A 1 82 ? 31.742 -2.698 -40.358 1.00 92.62 82 ALA A O 1
ATOM 623 N N . ARG A 1 83 ? 31.081 -3.554 -42.317 1.00 93.75 83 ARG A N 1
ATOM 624 C CA . ARG A 1 83 ? 29.747 -2.942 -42.276 1.00 93.75 83 ARG A CA 1
ATOM 625 C C . ARG A 1 83 ? 28.916 -3.399 -41.074 1.00 93.75 83 ARG A C 1
ATOM 627 O O . ARG A 1 83 ? 28.187 -2.604 -40.490 1.00 93.75 83 ARG A O 1
ATOM 634 N N . ASN A 1 84 ? 28.998 -4.679 -40.713 1.00 92.81 84 ASN A N 1
ATOM 635 C CA . ASN A 1 84 ? 28.324 -5.190 -39.522 1.00 92.81 84 ASN A CA 1
ATOM 636 C C . ASN A 1 84 ? 28.937 -4.605 -38.243 1.00 92.81 84 ASN A C 1
ATOM 638 O O . ASN A 1 84 ? 28.194 -4.286 -37.323 1.00 92.81 84 ASN A O 1
ATOM 642 N N . ALA A 1 85 ? 30.263 -4.447 -38.189 1.00 94.44 85 ALA A N 1
ATOM 643 C CA . ALA A 1 85 ? 30.947 -3.824 -37.059 1.00 94.44 85 ALA A CA 1
ATOM 644 C C . ALA A 1 85 ? 30.538 -2.351 -36.899 1.00 94.44 85 ALA A C 1
ATOM 646 O O . ALA A 1 85 ? 30.140 -1.959 -35.809 1.00 94.44 85 ALA A O 1
ATOM 647 N N . GLU A 1 86 ? 30.521 -1.579 -37.989 1.00 92.50 86 GLU A N 1
ATOM 648 C CA . GLU A 1 86 ? 30.042 -0.188 -38.000 1.00 92.50 86 GLU A CA 1
ATOM 649 C C . GLU A 1 86 ? 28.578 -0.081 -37.549 1.00 92.50 86 GLU A C 1
ATOM 651 O O . GLU A 1 86 ? 28.214 0.818 -36.793 1.00 92.50 86 GLU A O 1
ATOM 656 N N . TYR A 1 87 ? 27.725 -1.015 -37.983 1.00 93.56 87 TYR A N 1
ATOM 657 C CA . TYR A 1 87 ? 26.335 -1.071 -37.536 1.00 93.56 87 TYR A CA 1
ATOM 658 C C . TYR A 1 87 ? 26.228 -1.353 -36.032 1.00 93.56 87 TYR A C 1
ATOM 660 O O . TYR A 1 87 ? 25.471 -0.677 -35.339 1.00 93.56 87 TYR A O 1
ATOM 668 N N . MET A 1 88 ? 26.987 -2.325 -35.519 1.00 95.00 88 MET A N 1
ATOM 669 C CA . MET A 1 88 ? 26.986 -2.649 -34.090 1.00 95.00 88 MET A CA 1
ATOM 670 C C . MET A 1 88 ? 27.503 -1.481 -33.243 1.00 95.00 88 MET A C 1
ATOM 672 O O . MET A 1 88 ? 26.894 -1.169 -32.226 1.00 95.00 88 MET A O 1
ATOM 676 N N . GLU A 1 89 ? 28.546 -0.784 -33.695 1.00 89.12 89 GLU A N 1
ATOM 677 C CA . GLU A 1 89 ? 29.077 0.410 -33.028 1.00 89.12 89 GLU A CA 1
ATOM 678 C C . GLU A 1 89 ? 28.052 1.558 -33.009 1.00 89.12 89 GLU A C 1
ATOM 680 O O . GLU A 1 89 ? 27.850 2.207 -31.982 1.00 89.12 89 GLU A O 1
ATOM 685 N N . ALA A 1 90 ? 27.337 1.785 -34.117 1.00 87.44 90 ALA A N 1
ATOM 686 C CA . ALA A 1 90 ? 26.275 2.788 -34.175 1.00 87.44 90 ALA A CA 1
ATOM 687 C C . ALA A 1 90 ? 25.123 2.467 -33.208 1.00 87.44 90 ALA A C 1
ATOM 689 O O . ALA A 1 90 ? 24.646 3.356 -32.500 1.00 87.44 90 ALA A O 1
ATOM 690 N N . VAL A 1 91 ? 24.714 1.197 -33.145 1.00 85.75 91 VAL A N 1
ATOM 691 C CA . VAL A 1 91 ? 23.687 0.720 -32.211 1.00 85.75 91 VAL A CA 1
ATOM 692 C C . VAL A 1 91 ? 24.147 0.902 -30.762 1.00 85.75 91 VAL A C 1
ATOM 694 O O . VAL A 1 91 ? 23.397 1.442 -29.950 1.00 85.75 91 VAL A O 1
ATOM 697 N N . GLU A 1 92 ? 25.379 0.518 -30.426 1.00 83.31 92 GLU A N 1
ATOM 698 C CA . GLU A 1 92 ? 25.943 0.704 -29.083 1.00 83.31 92 GLU A CA 1
ATOM 699 C C . GLU A 1 92 ? 25.971 2.183 -28.676 1.00 83.31 92 GLU A C 1
ATOM 701 O O . GLU A 1 92 ? 25.506 2.527 -27.587 1.00 83.31 92 GLU A O 1
ATOM 706 N N . MET A 1 93 ? 26.395 3.081 -29.571 1.00 76.44 93 MET A N 1
ATOM 707 C CA . MET A 1 93 ? 26.364 4.523 -29.311 1.00 76.44 93 MET A CA 1
ATOM 708 C C . MET A 1 93 ? 24.948 5.069 -29.075 1.00 76.44 93 MET A C 1
ATOM 710 O O . MET A 1 93 ? 24.769 5.997 -28.283 1.00 76.44 93 MET A O 1
ATOM 714 N N . GLU A 1 94 ? 23.928 4.547 -29.760 1.00 77.12 94 GLU A N 1
ATOM 715 C CA . GLU A 1 94 ? 22.531 4.924 -29.506 1.00 77.12 94 GLU A CA 1
ATOM 716 C C . GLU A 1 94 ? 22.046 4.437 -28.135 1.00 77.12 94 GLU A C 1
ATOM 718 O O . GLU A 1 94 ? 21.410 5.203 -27.406 1.00 77.12 94 GLU A O 1
ATOM 723 N N . TYR A 1 95 ? 22.403 3.211 -27.741 1.00 73.69 95 TYR A N 1
ATOM 724 C CA . TYR A 1 95 ? 22.107 2.682 -26.407 1.00 73.69 95 TYR A CA 1
ATOM 725 C C . TYR A 1 95 ? 22.783 3.491 -25.295 1.00 73.69 95 TYR A C 1
ATOM 727 O O . TYR A 1 95 ? 22.152 3.767 -24.271 1.00 73.69 95 TYR A O 1
ATOM 735 N N . GLU A 1 96 ? 24.036 3.911 -25.480 1.00 75.31 96 GLU A N 1
ATOM 736 C CA . GLU A 1 96 ? 24.734 4.761 -24.510 1.00 75.31 96 GLU A CA 1
ATOM 737 C C . GLU A 1 96 ? 24.077 6.142 -24.383 1.00 75.31 96 GLU A C 1
ATOM 739 O O . GLU A 1 96 ? 23.810 6.603 -23.272 1.00 75.31 96 GLU A O 1
ATOM 744 N N . LYS A 1 97 ? 23.691 6.764 -25.503 1.00 72.06 97 LYS A N 1
ATOM 745 C CA . LYS A 1 97 ? 22.951 8.038 -25.488 1.00 72.06 97 LYS A CA 1
ATOM 746 C C . LYS A 1 97 ? 21.586 7.920 -24.808 1.00 72.06 97 LYS A C 1
ATOM 748 O O . LYS A 1 97 ? 21.181 8.836 -24.093 1.00 72.06 97 LYS A O 1
ATOM 753 N N . ALA A 1 98 ? 20.870 6.813 -25.013 1.00 67.44 98 ALA A N 1
ATOM 754 C CA . ALA A 1 98 ? 19.602 6.550 -24.333 1.00 67.44 98 ALA A CA 1
ATOM 755 C C . ALA A 1 98 ? 19.805 6.343 -22.823 1.00 67.44 98 ALA A C 1
ATOM 757 O O . ALA A 1 98 ? 19.042 6.862 -22.007 1.00 67.44 98 ALA A O 1
ATOM 758 N N . ARG A 1 99 ? 20.893 5.672 -22.423 1.00 68.06 99 ARG A N 1
ATOM 759 C CA . ARG A 1 99 ? 21.250 5.483 -21.011 1.00 68.06 99 ARG A CA 1
ATOM 760 C C . ARG A 1 99 ? 21.457 6.812 -20.280 1.00 68.06 99 ARG A C 1
ATOM 762 O O . ARG A 1 99 ? 21.003 6.935 -19.140 1.00 68.06 99 ARG A O 1
ATOM 769 N N . ASP A 1 100 ? 22.048 7.795 -20.948 1.00 71.94 100 ASP A N 1
ATOM 770 C CA . ASP A 1 100 ? 22.274 9.143 -20.413 1.00 71.94 100 ASP A CA 1
ATOM 771 C C . ASP A 1 100 ? 21.072 10.084 -20.579 1.00 71.94 100 ASP A C 1
ATOM 773 O O . ASP A 1 100 ? 21.129 11.251 -20.182 1.00 71.94 100 ASP A O 1
ATOM 777 N N . ASN A 1 101 ? 19.948 9.598 -21.117 1.00 83.69 101 ASN A N 1
ATOM 778 C CA . ASN A 1 101 ? 18.733 10.391 -21.207 1.00 83.69 101 ASN A CA 1
ATOM 779 C C . ASN A 1 101 ? 18.222 10.715 -19.789 1.00 83.69 101 ASN A C 1
ATOM 781 O O . ASN A 1 101 ? 17.776 9.813 -19.066 1.00 83.69 101 ASN A O 1
ATOM 785 N N . PRO A 1 102 ? 18.216 11.998 -19.374 1.00 87.00 102 PRO A N 1
ATOM 786 C CA . PRO A 1 102 ? 17.838 12.379 -18.016 1.00 87.00 102 PRO A CA 1
ATOM 787 C C . PRO A 1 102 ? 16.386 12.009 -17.695 1.00 87.00 102 PRO A C 1
ATOM 789 O O . PRO A 1 102 ? 16.060 11.752 -16.537 1.00 87.00 102 PRO A O 1
ATOM 792 N N . LYS A 1 103 ? 15.516 11.924 -18.712 1.00 88.31 103 LYS A N 1
ATOM 793 C CA . LYS A 1 103 ? 14.124 11.490 -18.538 1.00 88.31 103 LYS A CA 1
ATOM 794 C C . LYS A 1 103 ? 14.038 10.012 -18.178 1.00 88.31 103 LYS A C 1
ATOM 796 O O . LYS A 1 103 ? 13.315 9.655 -17.256 1.00 88.31 103 LYS A O 1
ATOM 801 N N . GLU A 1 104 ? 14.800 9.156 -18.853 1.00 87.31 104 GLU A N 1
ATOM 802 C CA . GLU A 1 104 ? 14.835 7.733 -18.511 1.00 87.31 104 GLU A CA 1
ATOM 803 C C . GLU A 1 104 ? 15.491 7.490 -17.154 1.00 87.31 104 GLU A C 1
ATOM 805 O O . GLU A 1 104 ? 15.042 6.634 -16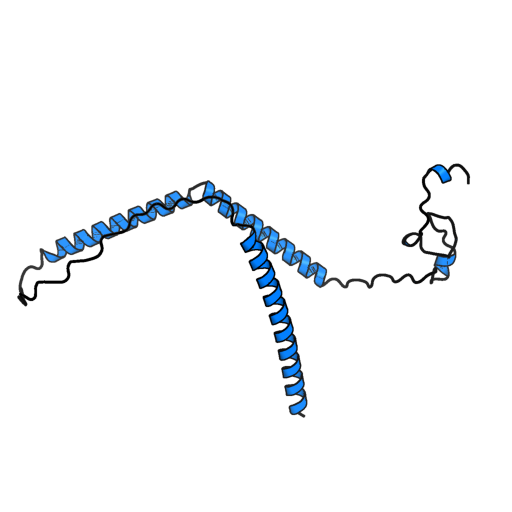.395 1.00 87.31 104 GLU A O 1
ATOM 810 N N . ALA A 1 105 ? 16.534 8.254 -16.816 1.00 88.31 105 ALA A N 1
ATOM 811 C CA . ALA A 1 105 ? 17.151 8.189 -15.497 1.00 88.31 105 ALA A CA 1
ATOM 812 C C . ALA A 1 105 ? 16.157 8.568 -14.384 1.00 88.31 105 ALA A C 1
ATOM 814 O O . ALA A 1 105 ? 16.104 7.878 -13.365 1.00 88.31 105 ALA A O 1
ATOM 815 N N . ALA A 1 106 ? 15.337 9.603 -14.599 1.00 92.75 106 ALA A N 1
ATOM 816 C CA . ALA A 1 106 ? 14.275 9.992 -13.675 1.00 92.75 106 ALA A CA 1
ATOM 817 C C . ALA A 1 106 ? 13.219 8.886 -13.517 1.00 92.75 106 ALA A C 1
ATOM 819 O O . ALA A 1 106 ? 12.909 8.508 -12.390 1.00 92.75 106 ALA A O 1
ATOM 820 N N . ILE A 1 107 ? 12.752 8.296 -14.624 1.00 93.56 107 ILE A N 1
ATOM 821 C CA . ILE A 1 107 ? 11.795 7.177 -14.600 1.00 93.56 107 ILE A CA 1
ATOM 822 C C . ILE A 1 107 ? 12.378 5.977 -13.841 1.00 93.56 107 ILE A C 1
ATOM 824 O O . ILE A 1 107 ? 11.718 5.401 -12.979 1.00 93.56 107 ILE A O 1
ATOM 828 N N . ARG A 1 108 ? 13.641 5.610 -14.100 1.00 92.69 108 ARG A N 1
ATOM 829 C CA . ARG A 1 108 ? 14.319 4.516 -13.380 1.00 92.69 108 ARG A CA 1
ATOM 830 C C . ARG A 1 108 ? 14.431 4.797 -11.878 1.00 92.69 108 ARG A C 1
ATOM 832 O O . ARG A 1 108 ? 14.276 3.878 -11.074 1.00 92.69 108 ARG A O 1
ATOM 839 N N . ALA A 1 109 ? 14.703 6.043 -11.493 1.00 94.75 109 ALA A N 1
ATOM 840 C CA . ALA A 1 109 ? 14.761 6.440 -10.089 1.00 94.75 109 ALA A CA 1
ATOM 841 C C . ALA A 1 109 ? 13.382 6.364 -9.415 1.00 94.75 109 ALA A C 1
ATOM 843 O O . ALA A 1 109 ? 13.280 5.869 -8.292 1.00 94.75 109 ALA A O 1
ATOM 844 N N . GLU A 1 110 ? 12.331 6.794 -10.112 1.00 97.62 110 GLU A N 1
ATOM 845 C CA . GLU A 1 110 ? 10.951 6.732 -9.630 1.00 97.62 110 GLU A CA 1
ATOM 846 C C . GLU A 1 110 ? 10.483 5.287 -9.432 1.00 97.62 110 GLU A C 1
ATOM 848 O O . GLU A 1 110 ? 10.015 4.948 -8.345 1.00 97.62 110 GLU A O 1
ATOM 853 N N . ILE A 1 111 ? 10.713 4.406 -10.414 1.00 97.62 111 ILE A N 1
ATOM 854 C CA . ILE A 1 111 ? 10.421 2.966 -10.301 1.00 97.62 111 ILE A CA 1
ATOM 855 C C . ILE A 1 111 ? 11.073 2.391 -9.042 1.00 97.62 111 ILE A C 1
ATOM 857 O O . ILE A 1 111 ? 10.407 1.762 -8.221 1.00 97.62 111 ILE A O 1
ATOM 861 N N . LYS A 1 112 ? 12.362 2.673 -8.834 1.00 98.12 112 LYS A N 1
ATOM 862 C CA . LYS A 1 112 ? 13.101 2.184 -7.666 1.00 98.12 112 LYS A CA 1
ATOM 863 C C . LYS A 1 112 ? 12.542 2.723 -6.342 1.00 98.12 112 LYS A C 1
ATOM 865 O O . LYS A 1 112 ? 12.544 2.012 -5.330 1.00 98.12 112 LYS A O 1
ATOM 870 N N . SER A 1 113 ? 12.075 3.972 -6.325 1.00 98.31 113 SER A N 1
ATOM 871 C CA . SER A 1 113 ? 11.408 4.560 -5.157 1.00 98.31 113 SER A CA 1
ATOM 872 C C . SER A 1 113 ? 10.113 3.815 -4.840 1.00 98.31 113 SER A C 1
ATOM 874 O O . SER A 1 113 ? 9.932 3.342 -3.717 1.00 98.31 113 SER A O 1
ATOM 876 N N . LEU A 1 114 ? 9.261 3.618 -5.848 1.00 98.44 114 LEU A N 1
ATOM 877 C CA . LEU A 1 114 ? 7.981 2.922 -5.716 1.00 98.44 114 LEU A CA 1
ATOM 878 C C . LEU A 1 114 ? 8.157 1.460 -5.282 1.00 98.44 114 LEU A C 1
ATOM 880 O O . LEU A 1 114 ? 7.448 0.988 -4.395 1.00 98.44 114 LEU A O 1
ATOM 884 N N . GLU A 1 115 ? 9.145 0.748 -5.828 1.00 98.44 115 GLU A N 1
ATOM 885 C CA . GLU A 1 115 ? 9.494 -0.612 -5.394 1.00 98.44 115 GLU A CA 1
ATOM 886 C C . GLU A 1 115 ? 9.874 -0.660 -3.906 1.00 98.44 115 GLU A C 1
ATOM 888 O O . GLU A 1 115 ? 9.475 -1.567 -3.165 1.00 98.44 115 GLU A O 1
ATOM 893 N N . THR A 1 116 ? 10.621 0.345 -3.442 1.00 98.31 116 THR A N 1
ATOM 894 C CA . THR A 1 116 ? 11.027 0.461 -2.037 1.00 98.31 116 THR A CA 1
ATOM 895 C C . THR A 1 116 ? 9.820 0.733 -1.137 1.00 98.31 116 THR A C 1
ATOM 897 O O . THR A 1 116 ? 9.680 0.117 -0.075 1.00 98.31 116 THR A O 1
ATOM 900 N N . GLU A 1 117 ? 8.922 1.626 -1.552 1.00 98.38 117 GLU A N 1
ATOM 901 C CA . GLU A 1 117 ? 7.675 1.924 -0.843 1.00 98.38 117 GLU A CA 1
ATOM 902 C C . GLU A 1 117 ? 6.766 0.697 -0.743 1.00 98.38 117 GLU A C 1
ATOM 904 O O . GLU A 1 117 ? 6.298 0.362 0.351 1.00 98.38 117 GLU A O 1
ATOM 909 N N . LEU A 1 118 ? 6.597 -0.032 -1.846 1.00 98.44 118 LEU A N 1
ATOM 910 C CA . LEU A 1 118 ? 5.816 -1.263 -1.902 1.00 98.44 118 LEU A CA 1
ATOM 911 C C . LEU A 1 118 ? 6.391 -2.326 -0.961 1.00 98.44 118 LEU A C 1
ATOM 913 O O . LEU A 1 118 ? 5.658 -2.912 -0.159 1.00 98.44 118 LEU A O 1
ATOM 917 N N . SER A 1 119 ? 7.710 -2.528 -0.980 1.00 98.19 119 SER A N 1
ATOM 918 C CA . SER A 1 119 ? 8.391 -3.455 -0.069 1.00 98.19 119 SER A CA 1
ATOM 919 C C . SER A 1 119 ? 8.176 -3.077 1.404 1.00 98.19 119 SER A C 1
ATOM 921 O O . SER A 1 119 ? 7.858 -3.928 2.247 1.00 98.19 119 SER A O 1
ATOM 923 N N . ASN A 1 120 ? 8.263 -1.783 1.726 1.00 98.12 120 ASN A N 1
ATOM 924 C CA . ASN A 1 120 ? 8.004 -1.271 3.070 1.00 98.12 120 ASN A CA 1
ATOM 925 C C . ASN A 1 120 ? 6.547 -1.493 3.507 1.00 98.12 120 ASN A C 1
ATOM 927 O O . ASN A 1 120 ? 6.311 -1.927 4.640 1.00 98.12 120 ASN A O 1
ATOM 931 N N . ALA A 1 121 ? 5.577 -1.234 2.628 1.00 98.06 121 ALA A N 1
ATOM 932 C CA . ALA A 1 121 ? 4.159 -1.460 2.894 1.00 98.06 121 ALA A CA 1
ATOM 933 C C . ALA A 1 121 ? 3.863 -2.949 3.129 1.00 98.06 121 ALA A C 1
ATOM 935 O O . ALA A 1 121 ? 3.259 -3.316 4.139 1.00 98.06 121 ALA A O 1
ATOM 936 N N . GLN A 1 122 ? 4.381 -3.830 2.271 1.00 98.25 122 GLN A N 1
ATOM 937 C CA . GLN A 1 122 ? 4.241 -5.279 2.422 1.00 98.25 122 GLN A CA 1
ATOM 938 C C . GLN A 1 122 ? 4.886 -5.805 3.708 1.00 98.25 122 GLN A C 1
ATOM 940 O O . GLN A 1 122 ? 4.376 -6.744 4.326 1.00 98.25 122 GLN A O 1
ATOM 945 N N . ARG A 1 123 ? 6.021 -5.236 4.135 1.00 97.75 123 ARG A N 1
ATOM 946 C CA . ARG A 1 123 ? 6.627 -5.571 5.431 1.00 97.75 123 ARG A CA 1
ATOM 947 C C . ARG A 1 123 ? 5.699 -5.178 6.582 1.00 97.75 123 ARG A C 1
ATOM 949 O O . ARG A 1 123 ? 5.413 -6.024 7.426 1.00 97.75 123 ARG A O 1
ATOM 956 N N . ARG A 1 124 ? 5.173 -3.949 6.579 1.00 96.50 124 ARG A N 1
ATOM 957 C CA . ARG A 1 124 ? 4.231 -3.466 7.607 1.00 96.50 124 ARG A CA 1
ATOM 958 C C . ARG A 1 124 ? 2.968 -4.321 7.676 1.00 96.50 124 ARG A C 1
ATOM 960 O O . ARG A 1 124 ? 2.548 -4.687 8.768 1.00 96.50 124 ARG A O 1
ATOM 967 N N . LEU A 1 125 ? 2.393 -4.697 6.534 1.00 96.25 125 LEU A N 1
ATOM 968 C CA . LEU A 1 125 ? 1.225 -5.583 6.492 1.00 96.25 125 LEU A CA 1
ATOM 969 C C . LEU A 1 125 ? 1.524 -6.949 7.112 1.00 96.25 125 LEU A C 1
ATOM 971 O O . LEU A 1 125 ? 0.748 -7.432 7.931 1.00 96.25 125 LEU A O 1
ATOM 975 N N . ARG A 1 126 ? 2.677 -7.549 6.794 1.00 95.94 126 ARG A N 1
ATOM 976 C CA . ARG A 1 126 ? 3.103 -8.817 7.409 1.00 95.94 126 ARG A CA 1
ATOM 977 C C . ARG A 1 126 ? 3.312 -8.690 8.916 1.00 95.94 126 ARG A C 1
ATOM 979 O O . ARG A 1 126 ? 2.970 -9.608 9.655 1.00 95.94 126 ARG A O 1
ATOM 986 N N . GLU A 1 127 ? 3.867 -7.577 9.379 1.00 95.19 127 GLU A N 1
ATOM 987 C CA . GLU A 1 127 ? 4.011 -7.298 10.810 1.00 95.19 127 GLU A CA 1
ATOM 988 C C . GLU A 1 127 ? 2.649 -7.159 11.495 1.00 95.19 127 GLU A C 1
ATOM 990 O O . GLU A 1 127 ? 2.439 -7.757 12.548 1.00 95.19 127 GLU A O 1
ATOM 995 N N . LEU A 1 128 ? 1.713 -6.421 10.894 1.00 92.06 128 LEU A N 1
ATOM 996 C CA . LEU A 1 128 ? 0.356 -6.254 11.415 1.00 92.06 128 LEU A CA 1
ATOM 997 C C . LEU A 1 128 ? -0.413 -7.577 11.438 1.00 92.06 128 LEU A C 1
ATOM 999 O O . LEU A 1 128 ? -1.012 -7.896 12.457 1.00 92.06 128 LEU A O 1
ATOM 1003 N N . ALA A 1 129 ? -0.323 -8.382 10.380 1.00 88.94 129 ALA A N 1
ATOM 1004 C CA . ALA A 1 129 ? -0.965 -9.694 10.309 1.00 88.94 129 ALA A CA 1
ATOM 1005 C C . ALA A 1 129 ? -0.453 -10.672 11.383 1.00 88.94 129 ALA A C 1
ATOM 1007 O O . ALA A 1 129 ? -1.177 -11.566 11.812 1.00 88.94 129 ALA A O 1
ATOM 1008 N N . ARG A 1 130 ? 0.798 -10.510 11.837 1.00 90.50 130 ARG A N 1
ATOM 1009 C CA . ARG A 1 130 ? 1.376 -11.310 12.932 1.00 90.50 130 ARG A CA 1
ATOM 1010 C C . ARG A 1 130 ? 0.964 -10.818 14.315 1.00 90.50 130 ARG A C 1
ATOM 1012 O O . ARG A 1 130 ? 1.074 -11.576 15.281 1.00 90.50 130 ARG A O 1
ATOM 1019 N N . LYS A 1 131 ? 0.537 -9.561 14.449 1.00 89.19 131 LYS A N 1
ATOM 1020 C CA . LYS A 1 131 ? 0.036 -9.051 15.725 1.00 89.19 131 LYS A CA 1
ATOM 1021 C C . LYS A 1 131 ? -1.317 -9.697 15.992 1.00 89.19 131 LYS A C 1
ATOM 1023 O O . LYS A 1 131 ? -2.197 -9.705 15.139 1.00 89.19 131 LYS A O 1
ATOM 1028 N N . ARG A 1 132 ? -1.495 -10.228 17.203 1.00 77.75 132 ARG A N 1
ATOM 1029 C CA . ARG A 1 132 ? -2.810 -10.690 17.648 1.00 77.75 132 ARG A CA 1
ATOM 1030 C C . ARG A 1 132 ? -3.743 -9.482 17.664 1.00 77.75 132 ARG A C 1
ATOM 1032 O O . ARG A 1 132 ? -3.517 -8.549 18.432 1.00 77.75 132 ARG A O 1
ATOM 1039 N N . THR A 1 133 ? -4.780 -9.498 16.837 1.00 77.38 133 THR A N 1
ATOM 1040 C CA . THR A 1 133 ? -5.904 -8.576 16.992 1.00 77.38 133 THR A CA 1
ATOM 1041 C C . THR A 1 133 ? -6.592 -8.941 18.300 1.00 77.38 133 THR A C 1
ATOM 1043 O O . THR A 1 133 ? -7.071 -10.067 18.460 1.00 77.38 133 THR A O 1
ATOM 1046 N N . CYS A 1 134 ? -6.588 -8.029 19.274 1.00 75.12 134 CYS A N 1
ATOM 1047 C CA . CYS A 1 134 ? -7.449 -8.199 20.437 1.00 75.12 134 CYS A CA 1
ATOM 1048 C C . CYS A 1 134 ? -8.888 -8.295 19.922 1.00 75.12 134 CYS A C 1
ATOM 1050 O O . CYS A 1 134 ? -9.243 -7.572 18.987 1.00 75.12 134 CYS A O 1
ATOM 1052 N N . ARG A 1 135 ? -9.706 -9.189 20.489 1.00 72.38 135 ARG A N 1
ATOM 1053 C CA . ARG A 1 135 ? -11.138 -9.164 20.178 1.00 72.38 135 ARG A CA 1
ATOM 1054 C C . ARG A 1 135 ? -11.658 -7.766 20.493 1.00 72.38 135 ARG A C 1
ATOM 1056 O O . ARG A 1 135 ? -11.247 -7.171 21.495 1.00 72.38 135 ARG A O 1
ATOM 1063 N N . GLN A 1 136 ? -12.525 -7.249 19.627 1.00 72.25 136 GLN A N 1
ATOM 1064 C CA . GLN A 1 136 ? -13.291 -6.057 19.956 1.00 72.25 136 GLN A CA 1
ATOM 1065 C C . GLN A 1 136 ? -13.936 -6.308 21.320 1.00 72.25 136 GLN A C 1
ATOM 1067 O O . GLN A 1 136 ? -14.489 -7.385 21.552 1.00 72.25 136 GLN A O 1
ATOM 1072 N N . ARG A 1 137 ? -13.769 -5.371 22.260 1.00 70.81 137 ARG A N 1
ATOM 1073 C CA . ARG A 1 137 ? -14.468 -5.478 23.538 1.00 70.81 137 ARG A CA 1
ATOM 1074 C C . ARG A 1 137 ? -15.945 -5.311 23.233 1.00 70.81 137 ARG A C 1
ATOM 1076 O O . ARG A 1 137 ? -16.389 -4.219 22.898 1.00 70.81 137 ARG A O 1
ATOM 1083 N N . GLU A 1 138 ? -16.668 -6.415 23.293 1.00 68.88 138 GLU A N 1
ATOM 1084 C CA . GLU A 1 138 ? -18.120 -6.415 23.322 1.00 68.88 138 GLU A CA 1
ATOM 1085 C C . GLU A 1 138 ? -18.511 -5.964 24.729 1.00 68.88 138 GLU A C 1
ATOM 1087 O O . GLU A 1 138 ? -18.549 -6.753 25.670 1.00 68.88 138 GLU A O 1
ATOM 1092 N N . TYR A 1 139 ? -18.692 -4.657 24.904 1.00 66.62 139 TYR A N 1
ATOM 1093 C CA . TYR A 1 139 ? -19.412 -4.155 26.063 1.00 66.62 139 TYR A CA 1
ATOM 1094 C C . TYR A 1 139 ? -20.891 -4.416 25.782 1.00 66.62 139 TYR A C 1
ATOM 1096 O O . TYR A 1 139 ? -21.536 -3.634 25.086 1.00 66.62 139 TYR A O 1
ATOM 1104 N N . GLU A 1 140 ? -21.431 -5.545 26.247 1.00 62.34 140 GLU A N 1
ATOM 1105 C CA . GLU A 1 140 ? -22.889 -5.642 26.349 1.00 62.34 140 GLU A CA 1
ATOM 1106 C C . GLU A 1 140 ? -23.383 -4.623 27.407 1.00 62.34 140 GLU A C 1
ATOM 1108 O O . GLU A 1 140 ? -22.594 -3.990 28.115 1.00 62.34 140 GLU A O 1
ATOM 1113 N N . ALA A 1 141 ? -24.678 -4.313 27.416 1.00 64.81 141 ALA A N 1
ATOM 1114 C CA . ALA A 1 141 ? -25.186 -3.158 28.152 1.00 64.81 141 ALA A CA 1
ATOM 1115 C C . ALA A 1 141 ? -24.881 -3.253 29.662 1.00 64.81 141 ALA A C 1
ATOM 1117 O O . ALA A 1 141 ? -25.405 -4.126 30.354 1.00 64.81 141 ALA A O 1
ATOM 1118 N N . GLY A 1 142 ? -24.069 -2.325 30.177 1.00 69.69 142 GLY A N 1
ATOM 1119 C CA . GLY A 1 142 ? -23.705 -2.256 31.593 1.00 69.69 142 GLY A CA 1
ATOM 1120 C C . GLY A 1 142 ? -22.200 -2.268 31.852 1.00 69.69 142 GLY A C 1
ATOM 1121 O O . GLY A 1 142 ? -21.390 -2.664 31.018 1.00 69.69 142 GLY A O 1
ATOM 1122 N N . VAL A 1 143 ? -21.808 -1.848 33.055 1.00 79.56 143 VAL A N 1
ATOM 1123 C CA . VAL A 1 143 ? -20.431 -2.006 33.533 1.00 79.56 143 VAL A CA 1
ATOM 1124 C C . VAL A 1 143 ? -20.284 -3.366 34.228 1.00 79.56 143 VAL A C 1
ATOM 1126 O O . VAL A 1 143 ? -20.893 -3.630 35.275 1.00 79.56 143 VAL A O 1
ATOM 1129 N N . TYR A 1 144 ? -19.478 -4.251 33.633 1.00 76.69 144 TYR A N 1
ATOM 1130 C CA . TYR A 1 144 ? -19.338 -5.648 34.069 1.00 76.69 144 TYR A CA 1
ATOM 1131 C C . TYR A 1 144 ? -18.510 -5.813 35.335 1.00 76.69 144 TYR A C 1
ATOM 1133 O O . TYR A 1 144 ? -18.810 -6.662 36.173 1.00 76.69 144 TYR A O 1
ATOM 1141 N N . ARG A 1 145 ? -17.446 -5.023 35.474 1.00 80.81 145 ARG A N 1
ATOM 1142 C CA . ARG A 1 145 ? -16.527 -5.129 36.606 1.00 80.81 145 ARG A CA 1
ATOM 1143 C C . ARG A 1 145 ? -17.077 -4.348 37.784 1.00 80.81 145 ARG A C 1
ATOM 1145 O O . ARG A 1 145 ? -17.405 -3.174 37.658 1.00 80.81 145 ARG A O 1
ATOM 1152 N N . THR A 1 146 ? -17.146 -5.000 38.937 1.00 82.25 146 THR A N 1
ATOM 1153 C CA . THR A 1 146 ? -17.655 -4.415 40.184 1.00 82.25 146 THR A CA 1
ATOM 1154 C C . THR A 1 146 ? -16.908 -3.145 40.577 1.00 82.25 146 THR A C 1
ATOM 1156 O O . THR A 1 146 ? -17.541 -2.178 40.975 1.00 82.25 146 THR A O 1
ATOM 1159 N N . GLU A 1 147 ? -15.591 -3.121 40.381 1.00 83.25 147 GLU A N 1
ATOM 1160 C CA . GLU A 1 147 ? -14.724 -1.962 40.650 1.00 83.25 147 GLU A CA 1
ATOM 1161 C C . GLU A 1 147 ? -15.021 -0.777 39.720 1.00 83.25 147 GLU A C 1
ATOM 1163 O O . GLU A 1 147 ? -14.905 0.382 40.101 1.00 83.25 147 GLU A O 1
ATOM 1168 N N . GLU A 1 148 ? -15.442 -1.058 38.488 1.00 83.75 148 GLU A N 1
ATOM 1169 C CA . GLU A 1 148 ? -15.691 -0.039 37.471 1.00 83.75 148 GLU A CA 1
ATOM 1170 C C . GLU A 1 148 ? -17.098 0.566 37.606 1.00 83.75 148 GLU A C 1
ATOM 1172 O O . GLU A 1 148 ? -17.356 1.645 37.074 1.00 83.75 148 GLU A O 1
ATOM 1177 N N . ARG A 1 149 ? -18.010 -0.086 38.346 1.00 83.94 149 ARG A N 1
ATOM 1178 C CA . ARG A 1 149 ? -19.377 0.415 38.572 1.00 83.94 149 ARG A CA 1
ATOM 1179 C C . ARG A 1 149 ? -19.413 1.708 39.366 1.00 83.94 149 ARG A C 1
ATOM 1181 O O . ARG A 1 149 ? -20.378 2.450 39.243 1.00 83.94 149 ARG A O 1
ATOM 1188 N N . GLU A 1 150 ? -18.386 1.986 40.162 1.00 86.56 150 GLU A N 1
ATOM 1189 C CA . GLU A 1 150 ? -18.300 3.235 40.914 1.00 86.56 150 GLU A CA 1
ATOM 1190 C C . GLU A 1 150 ? -17.814 4.412 40.055 1.00 86.56 150 GLU A C 1
ATOM 1192 O O . GLU A 1 150 ? -17.951 5.568 40.462 1.00 86.56 150 GLU A O 1
ATOM 1197 N N . MET A 1 151 ? -17.292 4.154 38.853 1.00 86.69 151 MET A N 1
ATOM 1198 C CA . MET A 1 151 ? -16.857 5.214 37.951 1.00 86.69 151 MET A CA 1
ATOM 1199 C C . MET A 1 151 ? -18.060 5.935 37.339 1.00 86.69 151 MET A C 1
ATOM 1201 O O . MET A 1 151 ? -19.062 5.323 36.956 1.00 86.69 151 MET A O 1
ATOM 1205 N N . ARG A 1 152 ? -17.946 7.261 37.231 1.00 87.75 152 ARG A N 1
ATOM 1206 C CA . ARG A 1 152 ? -18.937 8.106 36.561 1.00 87.75 152 ARG A CA 1
ATOM 1207 C C . ARG A 1 152 ? -18.600 8.234 35.084 1.00 87.75 152 ARG A C 1
ATOM 1209 O O . ARG A 1 152 ? -17.437 8.419 34.723 1.00 87.75 152 ARG A O 1
ATOM 1216 N N . CYS A 1 153 ? -19.624 8.189 34.242 1.00 86.19 153 CYS A N 1
ATOM 1217 C CA . CYS A 1 153 ? -19.492 8.531 32.837 1.00 86.19 153 CYS A CA 1
ATOM 1218 C C . CYS A 1 153 ? -19.048 9.994 32.701 1.00 86.19 153 CYS A C 1
ATOM 1220 O O . CYS A 1 153 ? -19.673 10.889 33.268 1.00 86.19 153 CYS A O 1
ATOM 1222 N N . VAL A 1 154 ? -17.991 10.244 31.922 1.00 86.81 154 VAL A N 1
ATOM 1223 C CA . VAL A 1 154 ? -17.444 11.601 31.711 1.00 86.81 154 VAL A CA 1
ATOM 1224 C C . VAL A 1 154 ? -18.442 12.495 30.971 1.00 86.81 154 VAL A C 1
ATOM 1226 O O . VAL A 1 154 ? -18.433 13.708 31.142 1.00 86.81 154 VAL A O 1
ATOM 1229 N N . PHE A 1 155 ? -19.334 11.895 30.182 1.00 86.00 155 PHE A N 1
ATOM 1230 C CA . PHE A 1 155 ? -20.278 12.641 29.365 1.00 86.00 155 PHE 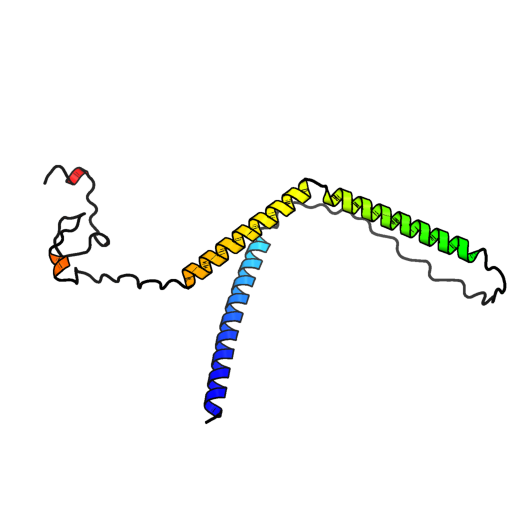A CA 1
ATOM 1231 C C . PHE A 1 155 ? -21.591 12.950 30.087 1.00 86.00 155 PHE A C 1
ATOM 1233 O O . PHE A 1 155 ? -22.028 14.091 30.069 1.00 86.00 155 PHE A O 1
ATOM 1240 N N . CYS A 1 156 ? -22.230 11.977 30.745 1.00 86.38 156 CYS A N 1
ATOM 1241 C CA . CYS A 1 156 ? -23.536 12.195 31.390 1.00 86.38 156 CYS A CA 1
ATOM 1242 C C . CYS A 1 156 ? -23.513 12.181 32.923 1.00 86.38 156 CYS A C 1
ATOM 1244 O O . CYS A 1 156 ? -24.534 12.458 33.547 1.00 86.38 156 CYS A O 1
ATOM 1246 N N . GLY A 1 157 ? -22.380 11.838 33.539 1.00 86.19 157 GLY A N 1
ATOM 1247 C CA . GLY A 1 157 ? -22.236 11.751 34.992 1.00 86.19 157 GLY A CA 1
ATOM 1248 C C . GLY A 1 157 ? -22.893 10.529 35.642 1.00 86.19 157 GLY A C 1
ATOM 1249 O O . GLY A 1 157 ? -22.694 10.315 36.838 1.00 86.19 157 GLY A O 1
ATOM 1250 N N . GLU A 1 158 ? -23.641 9.714 34.890 1.00 86.25 158 GLU A N 1
ATOM 1251 C CA . GLU A 1 158 ? -24.258 8.488 35.403 1.00 86.25 158 GLU A CA 1
ATOM 1252 C C . GLU A 1 158 ? -23.191 7.475 35.842 1.00 86.25 158 GLU A C 1
ATOM 1254 O O . GLU A 1 158 ? -22.158 7.307 35.191 1.00 86.25 158 GLU A O 1
ATOM 1259 N N . GLN A 1 159 ? -23.438 6.799 36.963 1.00 89.38 159 GLN A N 1
ATOM 1260 C CA . GLN A 1 159 ? -22.495 5.881 37.595 1.00 89.38 159 GLN A CA 1
ATOM 1261 C C . GLN A 1 159 ? -22.831 4.430 37.225 1.00 89.38 159 GLN A C 1
ATOM 1263 O O . GLN A 1 159 ? -23.972 3.999 37.382 1.00 89.38 159 GLN A O 1
ATOM 1268 N N . GLY A 1 160 ? -21.851 3.685 36.709 1.00 82.81 160 GLY A N 1
ATOM 1269 C CA . GLY A 1 160 ? -21.945 2.231 36.506 1.00 82.81 160 GLY A CA 1
ATOM 1270 C C . GLY A 1 160 ? -22.965 1.715 35.478 1.00 82.81 160 GLY A C 1
ATOM 1271 O O . GLY A 1 160 ? -23.099 0.499 35.333 1.00 82.81 160 GLY A O 1
ATOM 1272 N N . LEU A 1 161 ? -23.673 2.594 34.759 1.00 84.00 161 LEU A N 1
ATOM 1273 C CA . LEU A 1 161 ? -24.663 2.205 33.743 1.00 84.00 161 LEU A CA 1
ATOM 1274 C C . LEU A 1 161 ? -24.033 1.844 32.397 1.00 84.00 161 LEU A C 1
ATOM 1276 O O . LEU A 1 161 ? -24.505 0.934 31.725 1.00 84.00 161 LEU A O 1
ATOM 1280 N N . HIS A 1 162 ? -22.987 2.554 31.990 1.00 84.69 162 HIS A N 1
ATOM 1281 C CA . HIS A 1 162 ? -22.294 2.334 30.725 1.00 84.69 162 HIS A CA 1
ATOM 1282 C C . HIS A 1 162 ? -20.867 2.873 30.808 1.00 84.69 162 HIS A C 1
ATOM 1284 O O . HIS A 1 162 ? -20.565 3.760 31.609 1.00 84.69 162 HIS A O 1
ATOM 1290 N N . TYR A 1 163 ? -19.991 2.354 29.952 1.00 85.88 163 TYR A N 1
ATOM 1291 C CA . TYR A 1 163 ? -18.679 2.945 29.731 1.00 85.88 163 TYR A CA 1
ATOM 1292 C C . TYR A 1 163 ? -18.810 4.249 28.943 1.00 85.88 163 TYR A C 1
ATOM 1294 O O . TYR A 1 163 ? -19.678 4.375 28.080 1.00 85.88 163 TYR A O 1
ATOM 1302 N N . SER A 1 164 ? -17.938 5.221 29.223 1.00 84.31 164 SER A N 1
ATOM 1303 C CA . SER A 1 164 ? -17.965 6.534 28.563 1.00 84.31 164 SER A CA 1
ATOM 1304 C C . SER A 1 164 ? -17.881 6.427 27.034 1.00 84.31 164 SER A C 1
ATOM 1306 O O . SER A 1 164 ? -18.549 7.183 26.342 1.00 84.31 164 SER A O 1
ATOM 1308 N N . ASP A 1 165 ? -17.120 5.465 26.503 1.00 82.31 165 ASP A N 1
ATOM 1309 C CA . ASP A 1 165 ? -16.995 5.205 25.058 1.00 82.31 165 ASP A CA 1
ATOM 1310 C C . ASP A 1 165 ? -18.299 4.731 24.390 1.00 82.31 165 ASP A C 1
ATOM 1312 O O . ASP A 1 165 ? -18.436 4.814 23.172 1.00 82.31 165 ASP A O 1
ATOM 1316 N N . SER A 1 166 ? -19.260 4.276 25.193 1.00 82.69 166 SER A N 1
ATOM 1317 C CA . SER A 1 166 ? -20.570 3.778 24.780 1.00 82.69 166 SER A CA 1
ATOM 1318 C C . SER A 1 166 ? -21.702 4.749 25.153 1.00 82.69 166 SER A C 1
ATOM 1320 O O . SER A 1 166 ? -22.878 4.424 24.993 1.00 82.69 166 SER A O 1
ATOM 1322 N N . CYS A 1 167 ? -21.379 5.936 25.683 1.00 84.00 167 CYS A N 1
ATOM 1323 C CA . CYS A 1 167 ? -22.375 6.929 26.075 1.00 84.00 167 CYS A CA 1
ATOM 1324 C C . CYS A 1 167 ? -23.020 7.577 24.845 1.00 84.00 167 CYS A C 1
ATOM 1326 O O . CYS A 1 167 ? -22.344 8.173 24.010 1.00 84.00 167 CYS A O 1
ATOM 1328 N N . SER A 1 168 ? -24.348 7.528 24.760 1.00 82.69 168 SER A N 1
ATOM 1329 C CA . SER A 1 168 ? -25.107 8.189 23.692 1.00 82.69 168 SER A CA 1
ATOM 1330 C C . SER A 1 168 ? -25.368 9.678 23.949 1.00 82.69 168 SER A C 1
ATOM 1332 O O . SER A 1 168 ? -25.877 10.373 23.072 1.00 82.69 168 SER A O 1
ATOM 1334 N N . LYS A 1 169 ? -25.076 10.174 25.157 1.00 80.25 169 LYS A N 1
ATOM 1335 C CA . LYS A 1 169 ? -25.255 11.577 25.543 1.00 80.25 169 LYS A CA 1
ATOM 1336 C C . LYS A 1 169 ? -23.918 12.286 25.361 1.00 80.25 169 LYS A C 1
ATOM 1338 O O . LYS A 1 169 ? -22.996 12.014 26.114 1.00 80.25 169 LYS A O 1
ATOM 1343 N N . MET A 1 170 ? -23.804 13.201 24.403 1.00 70.50 170 MET A N 1
ATOM 1344 C CA . MET A 1 170 ? -22.687 14.149 24.371 1.00 70.50 170 MET A CA 1
ATOM 1345 C C . MET A 1 170 ? -23.153 15.464 24.985 1.00 70.50 170 MET A C 1
ATOM 1347 O O . MET A 1 170 ? -24.045 16.107 24.435 1.00 70.50 170 MET A O 1
ATOM 1351 N N . ARG A 1 171 ? -22.556 15.867 26.112 1.00 64.81 171 ARG A N 1
ATOM 1352 C CA . ARG A 1 171 ? -22.741 17.220 26.641 1.00 64.81 171 ARG A CA 1
ATOM 1353 C C . ARG A 1 171 ? -22.161 18.213 25.645 1.00 64.81 171 ARG A C 1
ATOM 1355 O O . ARG A 1 171 ? -20.960 18.223 25.389 1.00 64.81 171 ARG A O 1
ATOM 1362 N N . THR A 1 172 ? -23.011 19.049 25.06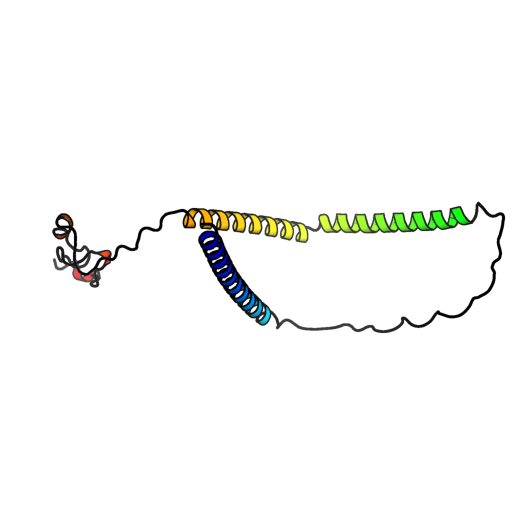9 1.00 61.03 172 THR A N 1
ATOM 1363 C CA . THR A 1 172 ? -22.561 20.296 24.450 1.00 61.03 172 THR A CA 1
ATOM 1364 C C . THR A 1 172 ? -22.170 21.254 25.572 1.00 61.03 172 THR A C 1
ATOM 1366 O O . THR A 1 172 ? -22.912 21.353 26.546 1.00 61.03 172 THR A O 1
ATOM 1369 N N . GLY A 1 173 ? -21.044 21.966 25.451 1.00 58.62 173 GLY A N 1
ATOM 1370 C CA . GLY A 1 173 ? -20.455 22.793 26.524 1.00 58.62 173 GLY A CA 1
ATOM 1371 C C . GLY A 1 173 ? -21.367 23.848 27.178 1.00 58.62 173 GLY A C 1
ATOM 1372 O O . GLY A 1 173 ? -20.998 24.419 28.191 1.00 58.62 173 GLY A O 1
ATOM 1373 N N . ALA A 1 174 ? -22.576 24.073 26.658 1.00 57.84 174 ALA A N 1
ATOM 1374 C CA . ALA A 1 174 ? -23.612 24.875 27.308 1.00 57.84 174 ALA A CA 1
ATOM 1375 C C . ALA A 1 174 ? -24.168 24.250 28.609 1.00 57.84 174 ALA A C 1
ATOM 1377 O O . ALA A 1 174 ? -24.739 24.961 29.429 1.00 57.84 174 ALA A O 1
ATOM 1378 N N . GLU A 1 175 ? -24.021 22.936 28.812 1.00 58.94 175 GLU A N 1
ATOM 1379 C CA . GLU A 1 175 ? -24.528 22.236 30.005 1.00 58.94 175 GLU A CA 1
ATOM 1380 C C . GLU A 1 175 ? -23.525 22.203 31.176 1.00 58.94 175 GLU A C 1
ATOM 1382 O O . GLU A 1 175 ? -23.871 21.738 32.262 1.00 58.94 175 GLU A O 1
ATOM 1387 N N . GLU A 1 176 ? -22.289 22.683 30.985 1.00 57.34 176 GLU A N 1
ATOM 1388 C CA . GLU A 1 176 ? -21.250 22.684 32.029 1.00 57.34 176 GLU A CA 1
ATOM 1389 C C . GLU A 1 176 ? -21.405 23.828 33.047 1.00 57.34 176 GLU A C 1
ATOM 1391 O O . GLU A 1 176 ? -20.936 23.701 34.172 1.00 57.34 176 GLU A O 1
ATOM 1396 N N . GLU A 1 177 ? -22.109 24.915 32.709 1.00 52.84 177 GLU A N 1
ATOM 1397 C CA . GLU A 1 177 ? -22.228 26.099 33.582 1.00 52.84 177 GLU A CA 1
ATOM 1398 C C . GLU A 1 177 ? -23.316 25.990 34.672 1.00 52.84 177 GLU A C 1
ATOM 1400 O O . GLU A 1 177 ? -23.487 26.914 35.465 1.00 52.84 177 GLU A O 1
ATOM 1405 N N . ALA A 1 178 ? -24.064 24.883 34.731 1.00 52.91 178 ALA A N 1
ATOM 1406 C CA . ALA A 1 178 ? -25.244 24.754 35.594 1.00 52.91 178 ALA A CA 1
ATOM 1407 C C . ALA A 1 178 ? -25.138 23.689 36.705 1.00 52.91 178 ALA A C 1
ATOM 1409 O O . ALA A 1 178 ? -26.146 23.430 37.368 1.00 52.91 178 ALA A O 1
ATOM 1410 N N . SER A 1 179 ? -23.972 23.060 36.913 1.00 50.97 179 SER A N 1
ATOM 1411 C CA . SER A 1 179 ? -23.808 21.954 37.876 1.00 50.97 179 SER A CA 1
ATOM 1412 C C . SER A 1 179 ? -22.753 22.183 38.947 1.00 50.97 179 SER A C 1
ATOM 1414 O O . SER A 1 179 ? -21.769 22.906 38.699 1.00 50.97 179 SER A O 1
#

pLDDT: mean 72.65, std 17.88, range [34.91, 98.44]

Sequence (179 aa):
MERGQKESINVRILETMQFVSATVADMREEMERIGANQVLGEAQPATSSATLVDNFSQTAESCQMATDGKDRGESFEQAKIARNAEYMEAVEMEYEKARDNPKEAAIRAEIKSLETELSNAQRRLRELARKRTCRQREYEAGVYRTEEREMRCVFCGEQGLHYSDSCSKMRTGAEEEAS

Organism: NCBI:txid51022

Foldseek 3Di:
DPPVVVVVVVVVVVVVVVVVVVVVVVVVVVVVVVVVVPPDDDDDDDDDDDDDDDDPDDDPDDPDPDDDDVPPVVVVVVVVVVVVVVVVVVVVVVVVVVVPPVVVVVVVVVVVVVVVVVVVVVVVVVVVVPDDDDPDPPPDFWQPDPVQQQDAQPAPRHGTGDHVVPDPHHDDVVVVVPD